Protein AF-A0A3S4LR07-F1 (afdb_monomer_lite)

Foldseek 3Di:
DDADDDDPDDDDDDDDPDPDDDDDDDDDPQCLVVLCVPPVQPDPVSVVNSVVVNVVCVVVVNYD

Secondary structure (DSSP, 8-state):
-------S----------SS--------GGGGGGGGG-TTT--HHHHHHHHHHHHHHHHTTS--

Sequence (64 aa):
MNIVVAEDLYPESLEGDEPEPLPQVRWPLAHLMDLLEDPDFNEARNVSALFLVREWLKAQGRIA

Organism: Salmonella enterica I (NCBI:txid59201)

pLDDT: mean 96.82, std 2.9, range [79.06, 98.38]

Structure (mmCIF, N/CA/C/O backbone):
data_AF-A0A3S4LR07-F1
#
_entry.id   AF-A0A3S4LR07-F1
#
loop_
_atom_site.group_PDB
_atom_site.id
_atom_site.type_symbol
_atom_site.label_atom_id
_atom_site.label_alt_id
_atom_site.label_comp_id
_atom_site.label_asym_id
_atom_site.label_entity_id
_atom_site.label_seq_id
_atom_site.pdbx_PDB_ins_code
_atom_site.Cartn_x
_atom_site.Cartn_y
_atom_site.Cartn_z
_atom_site.occupancy
_atom_site.B_iso_or_equiv
_atom_site.auth_seq_id
_atom_site.auth_comp_id
_atom_site.auth_asym_id
_atom_site.auth_atom_id
_atom_site.pdbx_PDB_model_num
ATOM 1 N N . MET A 1 1 ? 5.261 16.704 -2.233 1.00 84.88 1 MET A N 1
ATOM 2 C CA . MET A 1 1 ? 5.158 15.232 -2.239 1.00 84.88 1 MET A CA 1
ATOM 3 C C . MET A 1 1 ? 3.858 14.869 -1.556 1.00 84.88 1 MET A C 1
ATOM 5 O O . MET A 1 1 ? 3.640 15.356 -0.457 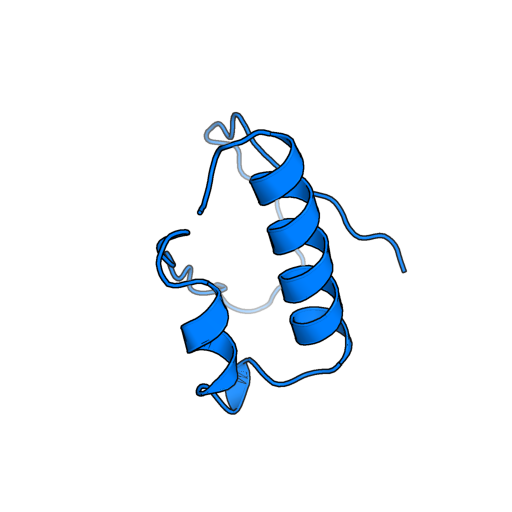1.00 84.88 1 MET A O 1
ATOM 9 N N . ASN A 1 2 ? 3.003 14.091 -2.214 1.00 96.69 2 ASN A N 1
ATOM 10 C CA . ASN A 1 2 ? 1.743 13.613 -1.647 1.00 96.69 2 ASN A CA 1
ATOM 11 C C . ASN A 1 2 ? 1.834 12.095 -1.507 1.00 96.69 2 ASN A C 1
ATOM 13 O O . ASN A 1 2 ? 2.418 11.447 -2.373 1.00 96.69 2 ASN A O 1
ATOM 17 N N . ILE A 1 3 ? 1.272 11.550 -0.432 1.00 97.44 3 ILE A N 1
ATOM 18 C CA . ILE A 1 3 ? 1.170 10.107 -0.206 1.00 97.44 3 ILE A CA 1
ATOM 19 C C . ILE A 1 3 ? -0.310 9.755 -0.304 1.00 97.44 3 ILE A C 1
ATOM 21 O O . ILE A 1 3 ? -1.136 10.385 0.354 1.00 97.44 3 ILE A O 1
ATOM 25 N N . VAL A 1 4 ? -0.636 8.785 -1.155 1.00 98.25 4 VAL A N 1
ATOM 26 C CA . VAL A 1 4 ? -2.007 8.343 -1.430 1.00 98.25 4 VAL A CA 1
ATOM 27 C C . VAL A 1 4 ? -2.071 6.833 -1.227 1.00 98.25 4 VAL A C 1
ATOM 29 O O . VAL A 1 4 ? -1.176 6.118 -1.669 1.00 98.25 4 VAL A O 1
ATOM 32 N N . VAL A 1 5 ? -3.126 6.357 -0.565 1.00 98.12 5 VAL A N 1
ATOM 33 C CA . VAL A 1 5 ? -3.458 4.929 -0.482 1.00 98.12 5 VAL A CA 1
ATOM 34 C C . VAL A 1 5 ? -4.550 4.643 -1.504 1.00 98.12 5 VAL A C 1
ATOM 36 O O . VAL A 1 5 ? -5.568 5.331 -1.509 1.00 98.12 5 VAL A O 1
ATOM 39 N N . ALA A 1 6 ? -4.329 3.657 -2.372 1.00 98.31 6 ALA A N 1
ATOM 40 C CA . ALA A 1 6 ? -5.293 3.233 -3.380 1.00 98.31 6 ALA A CA 1
ATOM 41 C C . ALA A 1 6 ? -5.882 1.868 -3.001 1.00 98.31 6 ALA A C 1
ATOM 43 O O . ALA A 1 6 ? -5.146 0.927 -2.703 1.00 98.31 6 ALA A O 1
ATOM 44 N N . GLU A 1 7 ? -7.207 1.769 -3.012 1.00 97.75 7 GLU A N 1
ATOM 45 C CA . GLU A 1 7 ? -7.981 0.573 -2.671 1.00 97.75 7 GLU A CA 1
ATOM 46 C C . GLU A 1 7 ? -9.113 0.397 -3.687 1.00 97.75 7 GLU A C 1
ATOM 48 O O . GLU A 1 7 ? -9.346 1.295 -4.493 1.00 97.75 7 GLU A O 1
ATOM 53 N N . ASP A 1 8 ? -9.801 -0.749 -3.656 1.00 98.31 8 ASP A N 1
ATOM 54 C CA . ASP A 1 8 ? -10.865 -1.084 -4.621 1.00 98.31 8 ASP A CA 1
ATOM 55 C C . ASP A 1 8 ? -10.386 -1.006 -6.089 1.00 98.31 8 ASP A C 1
ATOM 57 O O . ASP A 1 8 ? -11.021 -0.434 -6.973 1.00 98.31 8 ASP A O 1
ATOM 61 N N . LEU A 1 9 ? -9.188 -1.555 -6.331 1.00 98.19 9 LEU A N 1
ATOM 62 C CA . LEU A 1 9 ? -8.544 -1.550 -7.644 1.00 98.19 9 LEU A CA 1
ATOM 63 C C . LEU A 1 9 ? -9.298 -2.446 -8.633 1.00 98.19 9 LEU A C 1
ATOM 65 O O . LEU A 1 9 ? -9.672 -3.575 -8.307 1.00 98.19 9 LEU A O 1
ATOM 69 N N . TYR A 1 10 ? -9.410 -1.987 -9.876 1.00 98.31 10 TYR A N 1
ATOM 70 C CA . TYR A 1 10 ? -9.986 -2.736 -10.988 1.00 98.31 10 TYR A CA 1
ATOM 71 C C . TYR A 1 10 ? -9.008 -2.786 -12.176 1.00 98.31 10 TYR A C 1
ATOM 73 O O . TYR A 1 10 ? -8.078 -1.979 -12.244 1.00 98.31 10 TYR A O 1
ATOM 81 N N . PRO A 1 11 ? -9.161 -3.743 -13.111 1.00 98.38 11 PRO A N 1
ATOM 82 C CA . PRO A 1 11 ? -8.284 -3.831 -14.271 1.00 98.38 11 PRO A CA 1
ATOM 83 C C . PRO A 1 11 ? -8.511 -2.654 -15.225 1.00 98.38 11 PRO A C 1
ATOM 85 O O . PRO A 1 11 ? -9.549 -2.558 -15.875 1.00 98.38 11 PRO A O 1
ATOM 88 N N . GLU A 1 12 ? -7.511 -1.792 -15.338 1.00 97.88 12 GLU A N 1
ATOM 89 C CA . GLU A 1 12 ? -7.418 -0.730 -16.336 1.00 97.88 12 GLU A CA 1
ATOM 90 C C . GLU A 1 12 ? -5.947 -0.571 -16.732 1.00 97.88 12 GLU A C 1
AT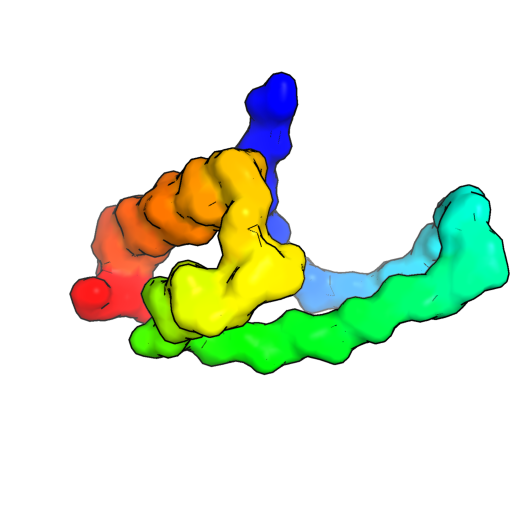OM 92 O O . GLU A 1 12 ? -5.048 -0.815 -15.925 1.00 97.88 12 GLU A O 1
ATOM 97 N N . SER A 1 13 ? -5.689 -0.211 -17.988 1.00 96.50 13 SER A N 1
ATOM 98 C CA . SER A 1 13 ? -4.337 -0.001 -18.498 1.00 96.50 13 SER A CA 1
ATOM 99 C C . SER A 1 13 ? -4.303 1.255 -19.356 1.00 96.50 13 SER A C 1
ATOM 101 O O . SER A 1 13 ? -5.207 1.495 -20.155 1.00 96.50 13 SER A O 1
ATOM 103 N N . LEU A 1 14 ? -3.252 2.044 -19.165 1.00 96.81 14 LEU A N 1
ATOM 104 C CA . LEU A 1 14 ? -2.968 3.273 -19.889 1.00 96.81 14 LEU A CA 1
ATOM 105 C C . LEU A 1 14 ? -1.537 3.200 -20.421 1.00 96.81 14 LEU A C 1
ATOM 107 O O . LEU A 1 14 ? -0.694 2.497 -19.859 1.00 96.81 14 LEU A O 1
ATOM 111 N N . GLU A 1 15 ? -1.277 3.922 -21.506 1.00 97.00 15 GLU A N 1
ATOM 112 C CA . GLU A 1 15 ? 0.072 4.079 -22.045 1.00 97.00 15 GLU A CA 1
ATOM 113 C C . GLU A 1 15 ? 0.911 4.929 -21.081 1.00 97.00 15 GLU A C 1
ATOM 115 O O . GLU A 1 15 ? 0.464 5.978 -20.614 1.00 97.00 15 GLU A O 1
ATOM 120 N N . GLY A 1 16 ? 2.106 4.440 -20.755 1.00 96.19 16 GLY A N 1
ATOM 121 C CA . GLY A 1 16 ? 3.099 5.156 -19.961 1.00 96.19 16 GLY A CA 1
ATOM 122 C C . GLY A 1 16 ? 4.382 5.354 -20.759 1.00 96.19 16 GLY A C 1
ATOM 123 O O . GLY A 1 16 ? 4.570 4.732 -21.801 1.00 96.19 16 GLY A O 1
ATOM 124 N N . ASP A 1 17 ? 5.277 6.189 -20.240 1.00 97.31 17 ASP A N 1
ATOM 125 C CA . ASP A 1 17 ? 6.542 6.535 -20.906 1.00 97.31 17 ASP A CA 1
ATOM 126 C C . ASP A 1 17 ? 7.696 5.574 -20.564 1.00 97.31 17 ASP A C 1
ATOM 128 O O . ASP A 1 17 ? 8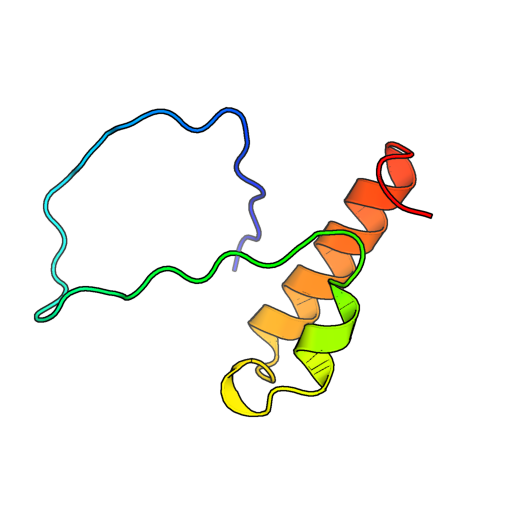.824 5.757 -21.029 1.00 97.31 17 ASP A O 1
ATOM 132 N N . GLU A 1 18 ? 7.441 4.568 -19.722 1.00 96.75 18 GLU A N 1
ATOM 133 C CA . GLU A 1 18 ? 8.475 3.647 -19.257 1.00 96.75 18 GLU A CA 1
ATOM 134 C C . GLU A 1 18 ? 8.989 2.769 -20.412 1.00 96.75 18 GLU A C 1
ATOM 136 O O . GLU A 1 18 ? 8.197 2.122 -21.105 1.00 96.75 18 GLU A O 1
ATOM 141 N N . PRO A 1 19 ? 10.315 2.704 -20.627 1.00 95.88 19 PRO A N 1
ATOM 142 C CA . PRO A 1 19 ? 10.904 1.963 -21.740 1.00 95.88 19 PRO A CA 1
ATOM 143 C C . PRO A 1 19 ? 10.834 0.442 -21.548 1.00 95.88 19 PRO A C 1
ATOM 145 O O . PRO A 1 19 ? 10.982 -0.311 -22.512 1.00 95.88 19 PRO A O 1
ATOM 148 N N . GLU A 1 20 ? 10.633 -0.014 -20.309 1.00 95.81 20 GLU A N 1
ATOM 149 C CA . GLU A 1 20 ? 10.570 -1.420 -19.929 1.00 95.81 20 GLU A CA 1
ATOM 150 C C . GLU A 1 20 ? 9.444 -1.690 -18.914 1.00 95.81 20 GLU A C 1
ATOM 152 O O . GLU A 1 20 ? 9.024 -0.785 -18.189 1.00 95.81 20 GLU A O 1
ATOM 157 N N . PRO A 1 21 ? 8.918 -2.928 -18.843 1.00 95.06 21 PRO A N 1
ATOM 158 C CA . PRO A 1 21 ? 7.864 -3.264 -17.892 1.00 95.06 21 PRO A CA 1
ATOM 159 C C . PRO A 1 21 ? 8.343 -3.164 -16.441 1.00 95.06 21 PRO A C 1
ATOM 161 O O . PRO A 1 21 ? 9.370 -3.737 -16.089 1.00 95.06 21 PRO A O 1
ATOM 164 N N . LEU A 1 22 ? 7.537 -2.542 -15.577 1.00 95.81 22 LEU A N 1
ATOM 165 C CA . LEU A 1 22 ? 7.775 -2.498 -14.133 1.00 95.81 22 LEU A CA 1
ATOM 166 C C . LEU A 1 22 ? 7.228 -3.774 -13.457 1.00 95.81 22 LEU A C 1
ATOM 168 O O . LEU A 1 22 ? 6.006 -3.979 -13.446 1.00 95.81 22 LEU A O 1
ATOM 172 N N . PRO A 1 23 ? 8.079 -4.652 -12.885 1.00 96.44 23 PRO A N 1
ATOM 173 C CA . PRO A 1 23 ? 7.618 -5.861 -12.211 1.00 96.44 23 PRO A CA 1
ATOM 174 C C . PRO A 1 23 ? 6.800 -5.531 -10.959 1.00 96.44 23 PRO A C 1
ATOM 176 O O . PRO A 1 23 ? 7.168 -4.672 -10.161 1.00 96.44 23 PRO A O 1
ATOM 179 N N . GLN A 1 24 ? 5.698 -6.252 -10.756 1.00 97.00 24 GLN A N 1
ATOM 180 C CA . GLN A 1 24 ? 4.849 -6.082 -9.577 1.00 97.00 24 GLN A CA 1
ATOM 181 C C . GLN A 1 24 ? 5.234 -7.079 -8.481 1.00 97.00 24 GLN A C 1
ATOM 183 O O . GLN A 1 24 ? 5.323 -8.282 -8.734 1.00 97.00 24 GLN A O 1
ATOM 188 N N . VAL A 1 25 ? 5.361 -6.593 -7.246 1.00 97.31 25 VAL A N 1
ATOM 189 C CA . VAL A 1 25 ? 5.596 -7.415 -6.051 1.00 97.31 25 VAL A CA 1
ATOM 190 C C . VAL A 1 25 ? 4.420 -7.254 -5.091 1.00 97.31 25 VAL A C 1
ATOM 192 O O . VAL A 1 25 ? 4.032 -6.140 -4.746 1.00 97.31 25 VAL A O 1
ATOM 195 N N . ARG A 1 26 ? 3.826 -8.372 -4.659 1.00 97.88 26 ARG A N 1
ATOM 196 C CA . ARG A 1 26 ? 2.774 -8.380 -3.632 1.00 97.88 26 ARG A CA 1
ATOM 197 C C . ARG A 1 26 ? 3.409 -8.584 -2.263 1.00 97.88 26 ARG A C 1
ATOM 199 O O . ARG A 1 26 ? 4.087 -9.586 -2.064 1.00 97.88 26 ARG A O 1
ATOM 206 N N . TRP A 1 27 ? 3.126 -7.683 -1.324 1.00 97.75 27 TRP A N 1
ATOM 207 C CA . TRP A 1 27 ? 3.620 -7.770 0.050 1.00 97.75 27 TRP A CA 1
ATOM 208 C C . TRP A 1 27 ? 2.460 -7.861 1.055 1.00 97.75 27 TRP A C 1
ATOM 210 O O . TRP A 1 27 ? 1.528 -7.056 0.977 1.00 97.75 27 TRP A O 1
ATOM 220 N N . PRO A 1 28 ? 2.461 -8.829 1.989 1.00 97.19 28 PRO A N 1
ATOM 221 C CA . PRO A 1 28 ? 1.367 -8.989 2.941 1.00 97.19 28 PRO A CA 1
ATOM 222 C C . PRO A 1 28 ? 1.379 -7.901 4.023 1.00 97.19 28 PRO A C 1
ATOM 224 O O . PRO A 1 28 ? 2.412 -7.619 4.627 1.00 97.19 28 PRO A O 1
ATOM 227 N N . LEU A 1 29 ? 0.201 -7.343 4.341 1.00 96.88 29 LEU A N 1
ATOM 228 C CA . LEU A 1 29 ? 0.070 -6.259 5.331 1.00 96.88 29 LEU A CA 1
ATOM 229 C C . LEU A 1 29 ? 0.571 -6.644 6.733 1.00 96.88 29 LEU A C 1
ATOM 231 O O . LEU A 1 29 ? 1.118 -5.809 7.449 1.00 96.88 29 LEU A O 1
ATOM 235 N N . ALA A 1 30 ? 0.421 -7.917 7.110 1.00 96.25 30 ALA A N 1
ATOM 236 C CA . ALA A 1 30 ? 0.899 -8.448 8.388 1.00 96.25 30 ALA A CA 1
ATOM 237 C C . ALA A 1 30 ? 2.431 -8.368 8.551 1.00 96.25 30 ALA A C 1
ATOM 239 O O . ALA A 1 30 ? 2.920 -8.391 9.675 1.00 96.25 30 ALA A O 1
ATOM 240 N N . HIS A 1 31 ? 3.163 -8.233 7.442 1.00 96.88 31 HIS A N 1
ATOM 241 C CA . HIS A 1 31 ? 4.624 -8.205 7.376 1.00 96.88 31 HIS A CA 1
ATOM 242 C C . HIS A 1 31 ? 5.150 -6.881 6.810 1.00 96.88 31 HIS A C 1
ATOM 244 O O . HIS A 1 31 ? 6.261 -6.828 6.296 1.00 96.88 31 HIS A O 1
ATOM 250 N N . LEU A 1 32 ? 4.367 -5.795 6.867 1.00 96.06 32 LEU A N 1
ATOM 251 C CA . LEU A 1 32 ? 4.771 -4.491 6.317 1.00 96.06 32 LEU A CA 1
ATOM 252 C C . LEU A 1 32 ? 6.159 -4.047 6.789 1.00 96.06 32 LEU A C 1
ATOM 254 O O . LEU A 1 32 ? 6.921 -3.495 6.007 1.00 96.06 32 LEU A O 1
ATOM 258 N N . MET A 1 33 ? 6.486 -4.294 8.059 1.00 97.12 33 MET A N 1
ATOM 259 C CA . MET A 1 33 ? 7.752 -3.842 8.638 1.00 97.12 33 MET A CA 1
ATOM 260 C C . MET A 1 33 ? 8.968 -4.605 8.115 1.00 97.12 33 MET A C 1
ATOM 262 O O . MET A 1 33 ? 10.066 -4.061 8.170 1.00 97.12 33 MET A O 1
ATOM 266 N N . ASP A 1 34 ? 8.771 -5.800 7.560 1.00 98.00 34 ASP A N 1
ATOM 267 C CA . ASP A 1 34 ? 9.851 -6.632 7.027 1.00 98.00 34 ASP A CA 1
ATOM 268 C C . ASP A 1 34 ? 10.488 -5.980 5.778 1.00 98.00 34 ASP A C 1
ATOM 270 O O . ASP A 1 34 ? 11.635 -6.268 5.455 1.00 98.00 34 ASP A O 1
ATOM 274 N N . LEU A 1 35 ? 9.797 -5.029 5.124 1.00 97.81 35 LEU A N 1
ATOM 275 C CA . LEU A 1 35 ? 10.353 -4.204 4.039 1.00 97.81 35 LEU A CA 1
ATOM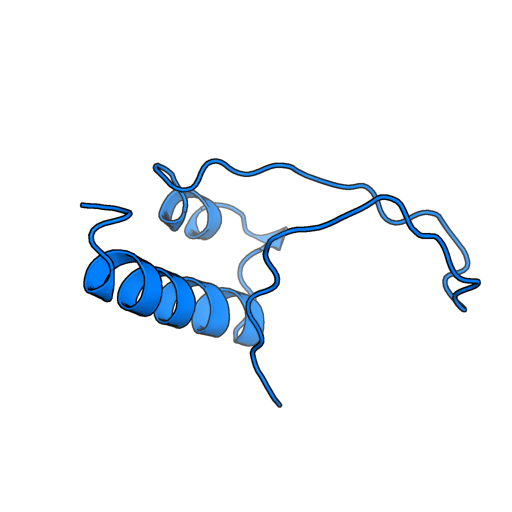 276 C C . LEU A 1 35 ? 11.545 -3.341 4.482 1.00 97.81 35 LEU A C 1
ATOM 278 O O . LEU A 1 35 ? 12.343 -2.945 3.641 1.00 97.81 35 LEU A O 1
ATOM 282 N N . LEU A 1 36 ? 11.689 -3.045 5.780 1.00 97.88 36 LEU A N 1
ATOM 283 C CA . LEU A 1 36 ? 12.842 -2.292 6.291 1.00 97.88 36 LEU A CA 1
ATOM 284 C C . LEU A 1 36 ? 14.148 -3.094 6.250 1.00 97.88 36 LEU A C 1
ATOM 286 O O . LEU A 1 36 ? 15.225 -2.512 6.364 1.00 97.88 36 LEU A O 1
ATOM 290 N N . GLU A 1 37 ? 14.069 -4.413 6.092 1.00 97.62 37 GLU A N 1
ATOM 291 C CA . GLU A 1 37 ? 15.244 -5.274 5.960 1.00 97.62 37 GLU A CA 1
ATOM 292 C C . GLU A 1 37 ? 15.726 -5.371 4.503 1.00 97.62 37 GLU A C 1
ATOM 294 O O . GLU A 1 37 ? 16.816 -5.883 4.255 1.00 97.62 37 GLU A O 1
ATOM 299 N N . ASP A 1 38 ? 14.944 -4.864 3.541 1.00 97.00 38 ASP A N 1
ATOM 300 C CA . ASP A 1 38 ? 15.290 -4.842 2.121 1.00 97.00 38 ASP A CA 1
ATOM 301 C C . ASP A 1 38 ? 16.035 -3.536 1.760 1.00 97.00 38 ASP A C 1
ATOM 303 O O . ASP A 1 38 ? 15.437 -2.450 1.769 1.00 97.00 38 ASP A O 1
ATOM 307 N N . PRO A 1 39 ? 17.340 -3.592 1.424 1.00 96.00 39 PRO A N 1
ATOM 308 C CA . PRO A 1 39 ? 18.106 -2.411 1.037 1.00 96.00 39 PRO A CA 1
ATOM 309 C C . PRO A 1 39 ? 17.537 -1.685 -0.186 1.00 96.00 39 PRO A C 1
ATOM 311 O O . PRO A 1 39 ? 17.678 -0.465 -0.264 1.00 96.00 39 PRO A O 1
ATOM 314 N N . ASP A 1 40 ? 16.871 -2.399 -1.099 1.00 97.00 40 ASP A N 1
ATOM 315 C CA . ASP A 1 40 ? 16.289 -1.815 -2.312 1.00 97.00 40 ASP A CA 1
ATOM 316 C C . ASP A 1 40 ? 14.994 -1.040 -2.005 1.00 97.00 40 ASP A C 1
ATOM 318 O O . ASP A 1 40 ? 14.578 -0.168 -2.773 1.00 97.00 40 ASP A O 1
ATOM 322 N N . PHE A 1 41 ? 14.370 -1.292 -0.849 1.00 97.81 41 PHE A N 1
ATOM 323 C CA . PHE A 1 41 ? 13.206 -0.544 -0.374 1.00 97.81 41 PHE A CA 1
ATOM 324 C C . PHE A 1 41 ? 13.584 0.706 0.439 1.00 97.81 41 PHE A C 1
ATOM 326 O O . PHE A 1 41 ? 12.824 1.681 0.456 1.00 97.81 41 PHE A O 1
ATOM 333 N N . ASN A 1 42 ? 14.747 0.690 1.100 1.00 95.44 42 ASN A N 1
ATOM 334 C CA . ASN A 1 42 ? 15.171 1.627 2.148 1.00 95.44 42 ASN A CA 1
ATOM 335 C C . ASN A 1 42 ? 15.552 3.036 1.654 1.00 95.44 42 ASN A C 1
ATOM 337 O O . ASN A 1 42 ? 16.669 3.525 1.826 1.00 95.44 42 ASN A O 1
ATOM 341 N N . GLU A 1 43 ? 14.569 3.737 1.100 1.00 97.75 43 GLU A N 1
ATOM 342 C CA . GLU A 1 43 ? 14.644 5.136 0.694 1.00 97.75 43 GLU A CA 1
ATOM 343 C C . GLU A 1 43 ? 13.671 5.995 1.522 1.00 97.75 43 GLU A C 1
ATOM 345 O O . GLU A 1 43 ? 12.619 5.537 1.972 1.00 97.75 43 GLU A O 1
ATOM 350 N N . ALA A 1 44 ? 14.029 7.260 1.771 1.00 97.56 44 ALA A N 1
ATOM 351 C CA . ALA A 1 44 ? 13.336 8.115 2.737 1.00 97.56 44 ALA A CA 1
ATOM 352 C C . ALA A 1 44 ? 11.818 8.256 2.498 1.00 97.56 44 ALA A C 1
ATOM 354 O O . ALA A 1 44 ? 11.044 8.296 3.458 1.00 97.56 44 ALA A O 1
ATOM 355 N N . ARG A 1 45 ? 11.374 8.332 1.241 1.00 97.75 45 ARG A N 1
ATOM 356 C CA . ARG A 1 45 ? 9.963 8.461 0.853 1.00 97.75 45 ARG A CA 1
ATOM 357 C C . ARG A 1 45 ? 9.224 7.142 1.050 1.00 97.75 45 ARG A C 1
ATOM 359 O O . ARG A 1 45 ? 8.120 7.168 1.589 1.00 97.75 45 ARG A O 1
ATOM 366 N N . ASN A 1 46 ? 9.848 6.017 0.699 1.00 98.00 46 ASN A N 1
ATOM 367 C CA . ASN A 1 46 ? 9.293 4.677 0.913 1.00 98.00 46 ASN A CA 1
ATOM 368 C C . ASN A 1 46 ? 9.087 4.396 2.403 1.00 98.00 46 ASN A C 1
ATOM 370 O O . ASN A 1 46 ? 7.983 4.052 2.824 1.00 98.00 46 ASN A O 1
ATOM 374 N N . VAL A 1 47 ? 10.117 4.637 3.219 1.00 98.12 47 VAL A N 1
ATOM 375 C CA . VAL A 1 47 ? 10.054 4.462 4.676 1.00 98.12 47 VAL A CA 1
ATOM 376 C C . VAL A 1 47 ? 9.002 5.391 5.287 1.00 98.12 47 VAL A C 1
ATOM 378 O O . VAL A 1 47 ? 8.181 4.953 6.092 1.00 98.12 47 VAL A O 1
ATOM 381 N N . SER A 1 48 ? 8.954 6.658 4.863 1.00 98.19 48 SER A N 1
ATOM 382 C CA . SER A 1 48 ? 7.929 7.602 5.334 1.00 98.19 48 SER A CA 1
ATOM 383 C C . SER A 1 48 ? 6.512 7.121 5.007 1.00 98.19 48 SER A C 1
ATOM 385 O O . SER A 1 48 ? 5.645 7.121 5.882 1.00 98.19 48 SER A O 1
ATOM 387 N N . ALA A 1 49 ? 6.270 6.680 3.769 1.00 98.38 49 ALA A N 1
ATOM 388 C CA . ALA A 1 49 ? 4.976 6.148 3.352 1.00 98.38 49 ALA A CA 1
ATOM 389 C C . ALA A 1 49 ? 4.602 4.877 4.125 1.00 98.38 49 ALA A C 1
ATOM 391 O O . ALA A 1 49 ? 3.464 4.765 4.580 1.00 98.38 49 ALA A O 1
ATOM 392 N N . LEU A 1 50 ? 5.557 3.969 4.349 1.00 98.31 50 LEU A N 1
ATOM 393 C CA . LEU A 1 50 ? 5.350 2.734 5.104 1.00 98.31 50 LEU A CA 1
ATOM 394 C C . LEU A 1 50 ? 4.825 3.012 6.519 1.00 98.31 50 LEU A C 1
ATOM 396 O O . LEU A 1 50 ? 3.807 2.449 6.930 1.00 98.31 50 LEU A O 1
ATOM 400 N N . PHE A 1 51 ? 5.483 3.913 7.255 1.00 98.31 51 PHE A N 1
ATOM 401 C CA . PHE A 1 51 ? 5.065 4.266 8.613 1.00 98.31 51 PHE A CA 1
ATOM 402 C C . PHE A 1 51 ? 3.710 4.984 8.642 1.00 98.31 51 PHE A C 1
ATOM 404 O O . PHE A 1 51 ? 2.870 4.656 9.480 1.00 98.31 51 PHE A O 1
ATOM 411 N N . LEU A 1 52 ? 3.461 5.919 7.720 1.00 98.38 52 LEU A N 1
ATOM 412 C CA . LEU A 1 52 ? 2.189 6.647 7.662 1.00 98.38 52 LEU A CA 1
ATOM 413 C C . LEU A 1 52 ? 1.009 5.719 7.342 1.00 98.38 52 LEU A C 1
ATOM 415 O O . LEU A 1 52 ? -0.032 5.797 7.996 1.00 98.38 52 LEU A O 1
ATOM 419 N N . VAL A 1 53 ? 1.179 4.804 6.383 1.00 98.31 53 VAL A N 1
ATOM 420 C CA . VAL A 1 53 ? 0.149 3.821 6.023 1.00 98.31 53 VAL A CA 1
ATOM 421 C C . VAL A 1 53 ? -0.096 2.839 7.164 1.00 98.31 53 VAL A C 1
ATOM 423 O O . VAL A 1 53 ? -1.250 2.530 7.452 1.00 98.31 53 VAL A O 1
ATOM 426 N N . ARG A 1 54 ? 0.949 2.387 7.868 1.00 98.06 54 ARG A N 1
ATOM 427 C CA . ARG A 1 54 ? 0.794 1.517 9.043 1.00 98.06 54 ARG A CA 1
ATOM 428 C C . ARG A 1 54 ? -0.085 2.161 10.114 1.00 98.06 54 ARG A C 1
ATOM 430 O O . ARG A 1 54 ? -1.016 1.522 10.598 1.00 98.06 54 ARG A O 1
ATOM 437 N N . GLU A 1 55 ? 0.188 3.408 10.487 1.00 98.19 55 GLU A N 1
ATOM 438 C CA . GLU A 1 55 ? -0.604 4.091 11.518 1.00 98.19 55 GLU A CA 1
ATOM 439 C C . GLU A 1 55 ? -2.050 4.328 11.057 1.00 98.19 55 GLU A C 1
ATOM 441 O O . GLU A 1 55 ? -2.993 4.122 11.823 1.00 98.19 55 GLU A O 1
ATOM 446 N N . TRP A 1 56 ? -2.249 4.645 9.777 1.00 98.31 56 TRP A N 1
ATOM 447 C CA . TRP A 1 56 ? -3.580 4.752 9.182 1.00 98.31 56 TRP A CA 1
ATOM 448 C C . TRP A 1 56 ? -4.348 3.414 9.170 1.00 98.31 56 TRP A C 1
ATOM 450 O O . TRP A 1 56 ? -5.549 3.393 9.451 1.00 98.31 56 TRP A O 1
ATOM 460 N N . LEU A 1 57 ? -3.679 2.284 8.909 1.00 98.06 57 LEU A N 1
ATOM 461 C CA . LEU A 1 57 ? -4.272 0.939 8.969 1.00 98.06 57 LEU A CA 1
ATOM 462 C C . LEU A 1 57 ? -4.630 0.525 10.404 1.00 98.06 57 LEU A C 1
ATOM 464 O O . LEU A 1 57 ? -5.694 -0.060 10.625 1.00 98.06 57 LEU A O 1
ATOM 468 N N . LYS A 1 58 ? -3.778 0.851 11.385 1.00 97.75 58 LYS A N 1
ATOM 469 C CA . LYS A 1 58 ? -4.061 0.615 12.811 1.00 97.75 58 LYS A CA 1
ATOM 470 C C . LYS A 1 58 ? -5.281 1.390 13.288 1.00 97.75 58 LYS A C 1
ATOM 472 O O . LYS A 1 58 ? -6.118 0.826 13.984 1.00 97.75 58 LYS A O 1
ATOM 477 N N . ALA A 1 59 ? -5.420 2.652 12.880 1.00 98.00 59 ALA A N 1
ATOM 478 C CA . ALA A 1 59 ? -6.575 3.478 13.237 1.00 98.00 59 ALA A CA 1
ATOM 479 C C . ALA A 1 59 ? -7.916 2.880 12.756 1.00 98.00 59 ALA A C 1
ATOM 481 O O . ALA A 1 59 ? -8.959 3.155 13.342 1.00 98.00 59 ALA A O 1
ATOM 482 N N . GLN A 1 60 ? -7.884 2.033 11.723 1.00 97.44 60 GLN A N 1
ATOM 483 C CA . GLN A 1 60 ? -9.038 1.292 11.201 1.00 97.44 60 GLN A CA 1
ATOM 484 C C . GLN A 1 60 ? -9.176 -0.128 11.782 1.00 97.44 60 GLN A C 1
ATOM 486 O O . GLN A 1 60 ? -10.093 -0.850 11.400 1.00 97.44 60 GLN A O 1
ATOM 491 N N . GLY A 1 61 ? -8.259 -0.570 12.649 1.00 96.75 61 GLY A N 1
ATOM 492 C CA . GLY A 1 61 ? -8.245 -1.932 13.196 1.00 96.75 61 GLY A CA 1
ATOM 493 C C . GLY A 1 61 ? -7.901 -3.022 12.173 1.00 96.75 61 GLY A C 1
ATOM 494 O O . GLY A 1 61 ? -8.259 -4.181 12.366 1.00 96.75 61 GLY A O 1
ATOM 495 N N . ARG A 1 62 ? -7.234 -2.666 11.068 1.00 95.81 62 ARG A N 1
ATOM 496 C CA . ARG A 1 62 ? -6.904 -3.602 9.975 1.00 95.81 62 ARG A CA 1
ATOM 497 C C . ARG A 1 62 ? -5.621 -4.389 10.215 1.00 95.81 62 ARG A C 1
ATOM 499 O O . ARG A 1 62 ? -5.410 -5.421 9.585 1.00 95.81 62 ARG A O 1
ATOM 506 N N . ILE A 1 63 ? -4.770 -3.886 11.101 1.00 92.88 63 ILE A N 1
ATOM 507 C CA . ILE A 1 63 ? -3.541 -4.528 11.564 1.00 92.88 63 ILE A CA 1
ATOM 508 C C . ILE A 1 63 ? -3.407 -4.308 13.076 1.00 92.88 63 ILE A C 1
ATOM 510 O O . ILE A 1 63 ? -3.980 -3.352 13.606 1.00 92.88 63 ILE A O 1
ATOM 514 N N . ALA A 1 64 ? -2.678 -5.206 13.741 1.00 79.06 64 ALA A N 1
ATOM 515 C CA . ALA A 1 64 ? -2.413 -5.1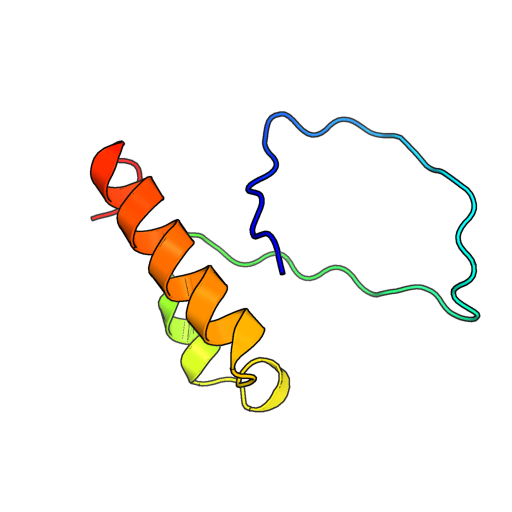64 15.181 1.00 79.06 64 ALA A CA 1
ATOM 516 C C . ALA A 1 64 ? -1.267 -4.204 15.556 1.00 79.06 64 ALA A C 1
ATOM 518 O O . ALA A 1 64 ? -0.342 -3.990 14.732 1.00 79.06 64 ALA A O 1
#

Radius of gyratio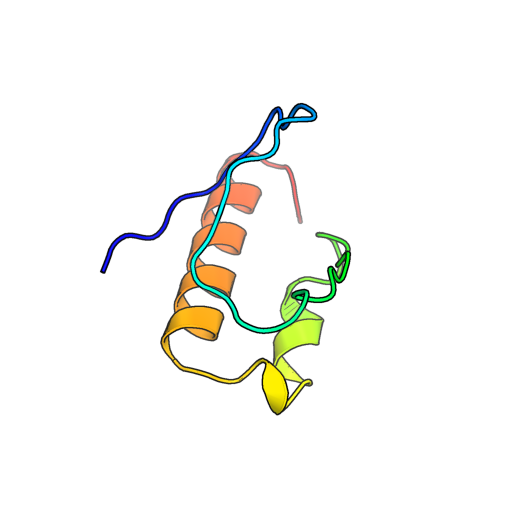n: 14.01 Å; chains: 1; bounding box: 29×24×37 Å

InterPro domains:
  IPR015797 NUDIX hydrolase-like domain superfamily [SSF55811] (1-57)